Protein AF-A0A7X7RRJ5-F1 (afdb_monomer)

Nearest PDB structures (foldseek):
  8sik-assembly1_A  TM=6.538E-01  e=3.135E-04  Homo sapiens

Mean predicted aligned error: 11.2 Å

Radius of gyration: 23.06 Å; Cα contacts (8 Å, |Δi|>4): 119; chains: 1; bounding box: 53×65×46 Å

pLDDT: mean 74.84, std 11.33, range [43.34, 96.75]

Structure (mmCIF, N/CA/C/O backbone):
data_AF-A0A7X7RRJ5-F1
#
_entry.id   AF-A0A7X7RRJ5-F1
#
loop_
_atom_site.group_PDB
_atom_site.id
_atom_site.type_symbol
_atom_site.label_atom_id
_atom_site.label_alt_id
_atom_site.label_comp_id
_atom_site.label_asym_id
_atom_site.label_entity_id
_atom_site.label_seq_id
_atom_site.pdbx_PDB_ins_code
_atom_site.Cartn_x
_atom_site.Cartn_y
_atom_site.Cartn_z
_atom_site.occupancy
_atom_site.B_iso_or_equiv
_atom_site.auth_seq_id
_atom_site.auth_comp_id
_atom_site.auth_asym_id
_atom_site.auth_atom_id
_atom_site.pdbx_PDB_model_num
ATOM 1 N N . MET A 1 1 ? -22.929 7.566 15.556 1.00 57.34 1 MET A N 1
ATOM 2 C CA . MET A 1 1 ? -21.980 8.249 14.643 1.00 57.34 1 MET A CA 1
ATOM 3 C C . MET A 1 1 ? -20.730 7.420 14.328 1.00 57.34 1 MET A C 1
ATOM 5 O O . MET A 1 1 ? -20.482 7.194 13.156 1.00 57.34 1 MET A O 1
ATOM 9 N N . ARG A 1 2 ? -19.990 6.883 15.315 1.00 53.72 2 ARG A N 1
ATOM 10 C CA . ARG A 1 2 ? -18.755 6.096 15.065 1.00 53.72 2 ARG A CA 1
ATOM 11 C C . ARG A 1 2 ? -18.947 4.804 14.245 1.00 53.72 2 ARG A C 1
ATOM 13 O O . ARG A 1 2 ? -18.107 4.500 13.413 1.00 53.72 2 ARG A O 1
ATOM 20 N N . LYS A 1 3 ? -20.074 4.096 14.417 1.00 57.88 3 LYS A N 1
ATOM 21 C CA . LYS A 1 3 ? -20.416 2.894 13.625 1.00 57.88 3 LYS A CA 1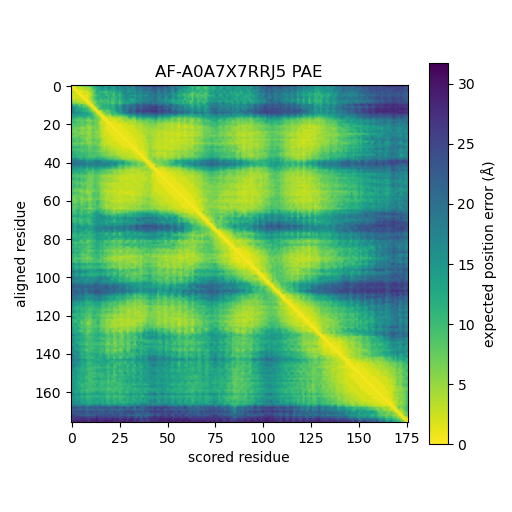
ATOM 22 C C . LYS A 1 3 ? -20.618 3.181 12.130 1.00 57.88 3 LYS A C 1
ATOM 24 O O . LYS A 1 3 ? -20.124 2.423 11.314 1.00 57.88 3 LYS A O 1
ATOM 29 N N . ARG A 1 4 ? -21.234 4.321 11.783 1.00 56.34 4 ARG A N 1
ATOM 30 C CA . ARG A 1 4 ? -21.387 4.756 10.384 1.00 56.34 4 ARG A CA 1
ATOM 31 C C . ARG A 1 4 ? -20.052 5.104 9.726 1.00 56.34 4 ARG A C 1
ATOM 33 O O . ARG A 1 4 ? -19.839 4.767 8.576 1.00 56.34 4 ARG A O 1
ATOM 40 N N . LEU A 1 5 ? -19.142 5.747 10.461 1.00 59.56 5 LEU A N 1
ATOM 41 C CA . LEU A 1 5 ? -17.776 6.010 9.988 1.00 59.56 5 LEU A CA 1
ATOM 42 C C . LEU A 1 5 ? -17.008 4.707 9.727 1.00 59.56 5 LEU A C 1
ATOM 44 O O . LEU A 1 5 ? -16.283 4.611 8.746 1.00 59.56 5 LEU A O 1
ATOM 48 N N . PHE A 1 6 ? -17.195 3.704 10.585 1.00 58.12 6 PHE A N 1
ATOM 49 C CA . PHE A 1 6 ? -16.615 2.379 10.393 1.00 58.12 6 PHE A CA 1
ATOM 50 C C . PHE A 1 6 ? -17.206 1.651 9.177 1.00 58.12 6 PHE A C 1
ATOM 52 O O . PHE A 1 6 ? -16.440 1.114 8.387 1.00 58.12 6 PHE A O 1
ATOM 59 N N . GLU A 1 7 ? -18.528 1.682 8.978 1.00 59.44 7 GLU A N 1
ATOM 60 C CA . GLU A 1 7 ? -19.158 1.130 7.769 1.00 59.44 7 GLU A CA 1
ATOM 61 C C . GLU A 1 7 ? -18.614 1.810 6.509 1.00 59.44 7 GLU A C 1
ATOM 63 O O . GLU A 1 7 ? -18.063 1.127 5.658 1.00 59.44 7 GLU A O 1
ATOM 68 N N . ILE A 1 8 ? -18.612 3.145 6.445 1.00 60.00 8 ILE A N 1
ATOM 69 C CA . ILE A 1 8 ? -18.130 3.905 5.278 1.00 60.00 8 ILE A CA 1
ATOM 70 C C . ILE A 1 8 ? -16.653 3.609 4.942 1.00 60.00 8 ILE A C 1
ATOM 72 O O . ILE A 1 8 ? -16.296 3.591 3.769 1.00 60.00 8 ILE A O 1
ATOM 76 N N . ILE A 1 9 ? -15.791 3.390 5.947 1.00 61.66 9 ILE A N 1
ATOM 77 C CA . ILE A 1 9 ? -14.336 3.205 5.758 1.00 61.66 9 ILE A CA 1
ATOM 78 C C . ILE A 1 9 ? -13.934 1.730 5.552 1.00 61.66 9 ILE A C 1
ATOM 80 O O . ILE A 1 9 ? -12.925 1.453 4.897 1.00 61.66 9 ILE A O 1
ATOM 84 N N . GLU A 1 10 ? -14.650 0.779 6.159 1.00 56.97 10 GLU A N 1
ATOM 85 C CA . GLU A 1 10 ? -14.264 -0.643 6.213 1.00 56.97 10 GLU A CA 1
ATOM 86 C C . GLU A 1 10 ? -15.130 -1.534 5.309 1.00 56.97 10 GLU A C 1
ATOM 88 O O . GLU A 1 10 ? -14.640 -2.530 4.773 1.00 56.97 10 GLU A O 1
ATOM 93 N N . PHE A 1 11 ? -16.403 -1.183 5.139 1.00 54.78 11 PHE A N 1
ATOM 94 C CA . PHE A 1 11 ? -17.383 -1.905 4.337 1.00 54.78 11 PHE A CA 1
ATOM 95 C C . PHE A 1 11 ? -18.086 -0.906 3.415 1.00 54.78 11 PHE A C 1
ATOM 97 O O . PHE A 1 11 ? -19.192 -0.455 3.707 1.00 54.78 11 PHE A O 1
ATOM 104 N N . SER A 1 12 ? -17.490 -0.608 2.255 1.00 50.81 12 SER A N 1
ATOM 105 C CA . SER A 1 12 ? -18.254 -0.074 1.125 1.00 50.81 12 SER A CA 1
ATOM 106 C C . SER A 1 12 ? -19.250 -1.149 0.667 1.00 50.81 12 SER A C 1
ATOM 108 O O . SER A 1 12 ? -19.027 -1.902 -0.278 1.00 50.81 12 SER A O 1
ATOM 110 N N . SER A 1 13 ? -20.331 -1.300 1.437 1.00 43.34 13 SER A N 1
ATOM 111 C CA . SER A 1 13 ? -21.511 -2.048 1.039 1.00 43.34 13 SER A CA 1
ATOM 112 C C . SER A 1 13 ? -22.061 -1.373 -0.213 1.00 43.34 13 SER A C 1
ATOM 114 O O . SER A 1 13 ? -22.085 -0.145 -0.288 1.00 43.34 13 SER A O 1
ATOM 116 N N . ASP A 1 14 ? -22.488 -2.162 -1.200 1.00 51.62 14 ASP A N 1
ATOM 117 C CA . ASP A 1 14 ? -22.959 -1.683 -2.512 1.00 51.62 14 ASP A CA 1
ATOM 118 C C . ASP A 1 14 ? -24.124 -0.667 -2.440 1.00 51.62 14 ASP A C 1
ATOM 120 O O . ASP A 1 14 ? -24.528 -0.091 -3.447 1.00 51.62 14 ASP A O 1
ATOM 124 N N . THR A 1 15 ? -24.659 -0.417 -1.245 1.00 50.38 15 THR A N 1
ATOM 125 C CA . THR A 1 15 ? -25.730 0.532 -0.941 1.00 50.38 15 THR A CA 1
ATOM 126 C C . THR A 1 15 ? -25.269 1.927 -0.496 1.00 50.38 15 THR A C 1
ATOM 128 O O . THR A 1 15 ? -26.069 2.861 -0.577 1.00 50.38 15 THR A O 1
ATOM 131 N N . ASP A 1 16 ? -24.014 2.125 -0.071 1.00 61.88 16 ASP A N 1
ATOM 132 C CA . ASP A 1 16 ? -23.551 3.406 0.495 1.00 61.88 16 ASP A CA 1
ATOM 133 C C . ASP A 1 16 ? -22.716 4.244 -0.489 1.00 61.88 16 ASP A C 1
ATOM 135 O O . ASP A 1 16 ? -21.490 4.152 -0.566 1.00 61.88 16 ASP A O 1
ATOM 139 N N . LYS A 1 17 ? -23.385 5.180 -1.177 1.00 66.69 17 LYS A N 1
ATOM 140 C CA . LYS A 1 17 ? -22.761 6.131 -2.125 1.00 66.69 17 LYS A CA 1
ATOM 141 C C . LYS A 1 17 ? -21.626 6.966 -1.513 1.00 66.69 17 LYS A C 1
ATOM 143 O O . LYS A 1 17 ? -20.737 7.410 -2.230 1.00 66.69 17 LYS A O 1
ATOM 148 N N . ILE A 1 18 ? -21.655 7.205 -0.200 1.00 71.38 18 ILE A N 1
ATOM 149 C CA . ILE A 1 18 ? -20.637 8.001 0.506 1.00 71.38 18 ILE A CA 1
ATOM 150 C C . ILE A 1 18 ? -19.319 7.222 0.637 1.00 71.38 18 ILE A C 1
ATOM 152 O O . ILE A 1 18 ? -18.253 7.818 0.483 1.00 71.38 18 ILE A O 1
ATOM 156 N N . GLY A 1 19 ? -19.384 5.906 0.870 1.00 71.06 19 GLY A N 1
ATOM 157 C CA . GLY A 1 19 ? -18.201 5.037 0.890 1.00 71.06 19 GLY A CA 1
ATOM 158 C C . GLY A 1 19 ? -17.535 4.970 -0.479 1.00 71.06 19 GLY A C 1
ATOM 159 O O . GLY A 1 19 ? -16.327 5.142 -0.587 1.00 71.06 19 GLY A O 1
ATOM 160 N N . ASP A 1 20 ? -18.334 4.869 -1.540 1.00 72.31 20 ASP A N 1
ATOM 161 C CA . ASP A 1 20 ? -17.822 4.832 -2.913 1.00 72.31 20 ASP A CA 1
ATOM 162 C C . ASP A 1 20 ? -17.125 6.136 -3.322 1.00 72.31 20 ASP A C 1
ATOM 164 O O . ASP A 1 20 ? -16.082 6.107 -3.977 1.00 72.31 20 ASP A O 1
ATOM 168 N N . ILE A 1 21 ? -17.657 7.288 -2.899 1.00 79.12 21 ILE A N 1
ATOM 169 C CA . ILE A 1 21 ? -17.009 8.590 -3.112 1.00 79.12 21 ILE A CA 1
ATOM 170 C C . ILE A 1 21 ? -15.692 8.668 -2.333 1.00 79.12 21 ILE A C 1
ATOM 172 O O . ILE A 1 21 ? -14.697 9.155 -2.871 1.00 79.12 21 ILE A O 1
ATOM 176 N N . TYR A 1 22 ? -15.659 8.181 -1.090 1.00 80.44 22 TYR A N 1
ATOM 177 C CA . TYR A 1 22 ? -14.430 8.132 -0.298 1.00 80.44 22 TYR A CA 1
ATOM 178 C C . TYR A 1 22 ? -13.365 7.256 -0.966 1.00 80.44 22 TYR A C 1
ATOM 180 O O . TYR A 1 22 ? -12.240 7.711 -1.182 1.00 80.44 22 TYR A O 1
ATOM 188 N N . ASP A 1 23 ? -13.734 6.037 -1.360 1.00 78.50 23 ASP A N 1
ATOM 189 C CA . ASP A 1 23 ? -12.854 5.094 -2.051 1.00 78.50 23 ASP A CA 1
ATOM 190 C C . ASP A 1 23 ? -12.333 5.691 -3.369 1.00 78.50 23 ASP A C 1
ATOM 192 O O . ASP A 1 23 ? -11.141 5.582 -3.672 1.00 78.50 23 ASP A O 1
ATOM 196 N N . PHE A 1 24 ? -13.185 6.400 -4.118 1.00 82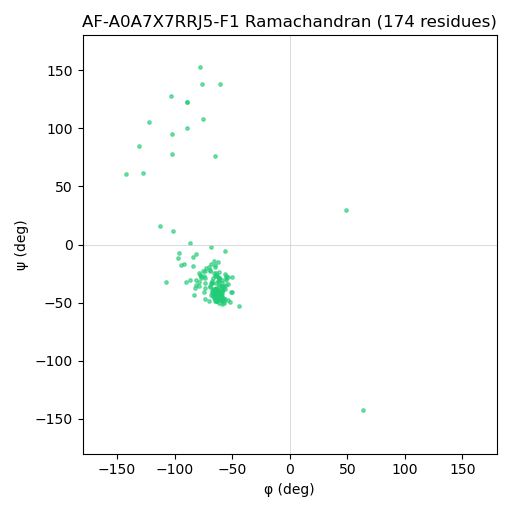.00 24 PHE A N 1
ATOM 197 C CA . PHE A 1 24 ? -12.797 7.106 -5.340 1.00 82.00 24 PHE A CA 1
ATOM 198 C C . PHE A 1 24 ? -11.811 8.250 -5.071 1.00 82.00 24 PHE A C 1
ATOM 200 O O . PHE A 1 24 ? -10.783 8.337 -5.744 1.00 82.00 24 PHE A O 1
ATOM 207 N N . ILE A 1 25 ? -12.073 9.101 -4.073 1.00 85.19 25 ILE A N 1
ATOM 208 C CA . ILE A 1 25 ? -11.171 10.199 -3.684 1.00 85.19 25 ILE A CA 1
ATOM 209 C C . ILE A 1 25 ? -9.811 9.642 -3.252 1.00 85.19 25 ILE A C 1
ATOM 211 O O . ILE A 1 25 ? -8.768 10.159 -3.662 1.00 85.19 25 IL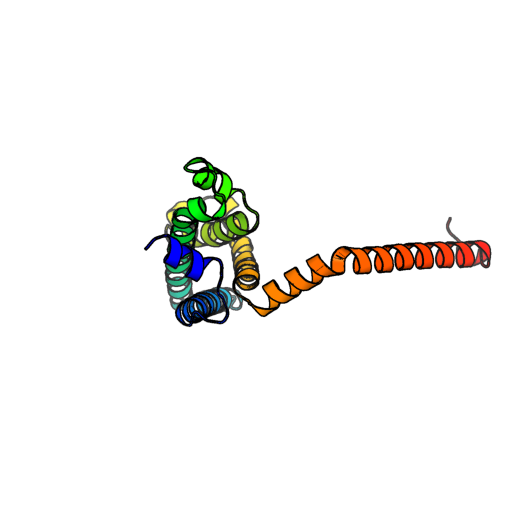E A O 1
ATOM 215 N N . MET A 1 26 ? -9.803 8.568 -2.462 1.00 84.25 26 MET A N 1
ATOM 216 C CA . MET A 1 26 ? -8.574 7.924 -2.005 1.00 84.25 26 MET A CA 1
ATOM 217 C C . MET A 1 26 ? -7.800 7.295 -3.163 1.00 84.25 26 MET A C 1
ATOM 219 O O . MET A 1 26 ? -6.589 7.503 -3.269 1.00 84.25 26 MET A O 1
ATOM 223 N N . MET A 1 27 ? -8.482 6.590 -4.067 1.00 83.50 27 MET A N 1
ATOM 224 C CA . MET A 1 27 ? -7.877 6.036 -5.279 1.00 83.50 27 MET A CA 1
ATOM 225 C C . MET A 1 27 ? -7.274 7.139 -6.156 1.00 83.50 27 MET A C 1
ATOM 227 O O . MET A 1 27 ? -6.122 7.037 -6.582 1.00 83.50 27 MET A O 1
ATOM 231 N N . PHE A 1 28 ? -8.017 8.224 -6.380 1.00 85.94 28 PHE A N 1
ATOM 232 C CA . PHE A 1 28 ? -7.556 9.366 -7.162 1.00 85.94 28 PHE A CA 1
ATOM 233 C C . PHE A 1 28 ? -6.331 10.035 -6.524 1.00 85.94 28 PHE A C 1
ATOM 235 O O . PHE A 1 28 ? -5.356 10.327 -7.215 1.00 85.94 28 PHE A O 1
ATOM 242 N N . SER A 1 29 ? -6.324 10.199 -5.198 1.00 85.38 29 SER A N 1
ATOM 243 C CA . SER A 1 29 ? -5.179 10.737 -4.453 1.00 85.38 29 SER A CA 1
ATOM 244 C C . SER A 1 29 ? -3.932 9.852 -4.582 1.00 85.38 29 SER A C 1
ATOM 246 O O . SER A 1 29 ? -2.822 10.357 -4.764 1.00 85.38 29 SER A O 1
ATOM 248 N N . ILE A 1 30 ? -4.097 8.522 -4.572 1.00 84.88 30 ILE A N 1
ATOM 249 C CA . ILE A 1 30 ? -2.997 7.573 -4.805 1.00 84.88 30 ILE A CA 1
ATOM 250 C C . ILE A 1 30 ? -2.434 7.731 -6.217 1.00 84.88 30 ILE A C 1
ATOM 252 O O . ILE A 1 30 ? -1.219 7.881 -6.352 1.00 84.88 30 ILE A O 1
ATOM 256 N N . LEU A 1 31 ? -3.285 7.765 -7.244 1.00 84.38 31 LEU A N 1
ATOM 257 C CA . LEU A 1 31 ? -2.855 7.976 -8.630 1.00 84.38 31 LEU A CA 1
ATOM 258 C C . LEU A 1 31 ? -2.110 9.304 -8.793 1.00 84.38 31 LEU A C 1
ATOM 260 O O . LEU A 1 31 ? -1.000 9.327 -9.326 1.00 84.38 31 LEU A O 1
ATOM 264 N N . LEU A 1 32 ? -2.664 10.389 -8.249 1.00 85.50 32 LEU A N 1
ATOM 265 C CA . LEU A 1 32 ? -2.043 11.710 -8.273 1.00 85.50 32 LEU A CA 1
ATOM 266 C C . LEU A 1 32 ? -0.671 11.705 -7.580 1.00 85.50 32 LEU A C 1
ATOM 268 O O . LEU A 1 32 ? 0.268 12.331 -8.064 1.00 85.50 32 LEU A O 1
ATOM 272 N N . SER A 1 33 ? -0.522 10.943 -6.492 1.00 84.12 33 SER A N 1
ATOM 273 C CA . SER A 1 33 ? 0.747 10.807 -5.769 1.00 84.12 33 SER A CA 1
ATOM 274 C C . SER A 1 33 ? 1.825 10.016 -6.525 1.00 84.12 33 SER A C 1
ATOM 276 O O . SER A 1 33 ? 3.003 10.142 -6.189 1.00 84.12 33 SER A O 1
ATOM 278 N N . ILE A 1 34 ? 1.447 9.212 -7.527 1.00 83.19 34 ILE A N 1
ATOM 279 C CA . ILE A 1 34 ? 2.368 8.405 -8.346 1.00 83.19 34 ILE A CA 1
ATOM 280 C C . ILE A 1 34 ? 2.913 9.215 -9.525 1.00 83.19 34 ILE A C 1
ATOM 282 O O . ILE A 1 34 ? 4.055 8.997 -9.926 1.00 83.19 34 ILE A O 1
ATOM 286 N N . ILE A 1 35 ? 2.151 10.179 -10.050 1.00 83.94 35 ILE A N 1
ATOM 287 C CA . ILE A 1 35 ? 2.574 11.016 -11.186 1.00 83.94 35 ILE A CA 1
ATOM 288 C C . ILE A 1 35 ? 3.960 11.648 -10.941 1.00 83.94 35 ILE A C 1
ATOM 290 O O . ILE A 1 35 ? 4.835 11.454 -11.784 1.00 83.94 35 ILE A O 1
ATOM 294 N N . PRO A 1 36 ? 4.246 12.289 -9.787 1.00 81.62 36 PRO A N 1
ATOM 295 C CA . PRO A 1 36 ? 5.583 12.791 -9.455 1.00 81.62 36 PRO A CA 1
ATOM 296 C C . PRO A 1 36 ? 6.730 11.774 -9.530 1.00 81.62 36 PRO A C 1
ATOM 298 O O . PRO A 1 36 ? 7.874 12.175 -9.736 1.00 81.62 36 PRO A O 1
ATOM 301 N N . LEU A 1 37 ? 6.462 10.477 -9.329 1.00 77.69 37 LEU A N 1
ATOM 302 C CA . LEU A 1 37 ? 7.486 9.424 -9.370 1.00 77.69 37 LEU A CA 1
ATOM 303 C C . LEU A 1 37 ? 7.875 9.049 -10.803 1.00 77.69 37 LEU A C 1
ATOM 305 O O . LEU A 1 37 ? 8.989 8.572 -11.012 1.00 77.69 37 LEU A O 1
ATOM 309 N N . ALA A 1 38 ? 6.984 9.249 -11.776 1.00 79.50 38 ALA A N 1
ATOM 310 C CA . ALA A 1 38 ? 7.253 8.937 -13.178 1.00 79.50 38 ALA A CA 1
ATOM 311 C C . ALA A 1 38 ? 8.237 9.930 -13.825 1.00 79.50 38 ALA A C 1
ATOM 313 O O . ALA A 1 38 ? 8.870 9.614 -14.831 1.00 79.50 38 ALA A O 1
ATOM 314 N N . PHE A 1 39 ? 8.402 11.120 -13.238 1.00 80.94 39 PHE A N 1
ATOM 315 C CA . PHE A 1 39 ? 9.270 12.169 -13.762 1.00 80.94 39 PHE A CA 1
ATOM 316 C C . PHE A 1 39 ? 10.585 12.263 -12.982 1.00 80.94 39 PHE A C 1
ATOM 318 O O . PHE A 1 39 ? 10.617 12.430 -11.762 1.00 80.94 39 PHE A O 1
ATOM 325 N N . LYS A 1 40 ? 11.708 12.222 -13.712 1.00 68.94 40 LYS A N 1
ATOM 326 C CA . LYS A 1 40 ? 13.056 12.392 -13.141 1.00 68.94 40 LYS A CA 1
ATOM 327 C C . LYS A 1 40 ? 13.290 13.818 -12.625 1.00 68.94 40 LYS A C 1
ATOM 329 O O . LYS A 1 40 ? 14.022 14.011 -11.654 1.00 68.94 40 LYS A O 1
ATOM 334 N N . THR A 1 41 ? 12.657 14.805 -13.257 1.00 73.12 41 THR A N 1
ATOM 335 C CA . THR A 1 41 ? 12.753 16.221 -12.887 1.00 73.12 41 THR A CA 1
ATOM 336 C C . THR A 1 41 ? 11.678 16.567 -11.864 1.00 73.12 41 THR A C 1
ATOM 338 O O . THR A 1 41 ? 10.487 16.390 -12.107 1.00 73.12 41 THR A O 1
ATOM 341 N N . GLN A 1 42 ? 12.101 17.064 -10.705 1.00 70.12 42 GLN A N 1
ATOM 342 C CA . GLN A 1 42 ? 11.202 17.466 -9.628 1.00 70.12 42 GLN A CA 1
ATOM 343 C C . GLN A 1 42 ? 10.809 18.934 -9.815 1.00 70.12 42 GLN A C 1
ATOM 345 O O . GLN A 1 42 ? 11.576 19.832 -9.476 1.00 70.12 42 GLN A O 1
ATOM 350 N N . TYR A 1 43 ? 9.619 19.177 -10.363 1.00 79.00 43 TYR A N 1
ATOM 351 C CA . TYR A 1 43 ? 9.035 20.517 -10.405 1.00 79.00 43 TYR A CA 1
ATOM 352 C C . TYR A 1 43 ? 8.450 20.893 -9.040 1.00 79.00 43 TYR A C 1
ATOM 354 O O . TYR A 1 43 ? 7.994 20.029 -8.290 1.00 79.00 43 TYR A O 1
ATOM 362 N N . HIS A 1 44 ? 8.399 22.191 -8.728 1.00 78.75 44 HIS A N 1
ATOM 363 C CA . HIS A 1 44 ? 7.803 22.682 -7.478 1.00 78.75 44 HIS A CA 1
ATOM 364 C C . HIS A 1 44 ? 6.349 22.205 -7.300 1.00 78.75 44 HIS A C 1
ATOM 366 O O . HIS A 1 44 ? 5.939 21.825 -6.207 1.00 78.75 44 HIS A O 1
ATOM 372 N N . PHE A 1 45 ? 5.607 22.097 -8.405 1.00 82.38 45 PHE A N 1
ATOM 373 C CA . PHE A 1 45 ? 4.251 21.552 -8.436 1.00 82.38 45 PHE A CA 1
ATOM 374 C C . PHE A 1 45 ? 4.149 20.107 -7.912 1.00 82.38 45 PHE A C 1
ATOM 376 O O . PHE A 1 45 ? 3.215 19.772 -7.186 1.00 82.38 45 PHE A O 1
ATOM 383 N N . PHE A 1 46 ? 5.132 19.251 -8.205 1.00 83.12 46 PHE A N 1
ATOM 384 C CA . PHE A 1 46 ? 5.150 17.871 -7.713 1.00 83.12 46 PHE A CA 1
ATOM 385 C C . PHE A 1 46 ? 5.359 17.789 -6.203 1.00 83.12 46 PHE A C 1
ATOM 387 O O . PHE A 1 46 ? 4.777 16.926 -5.551 1.00 83.12 46 PHE A O 1
ATOM 394 N N . ILE A 1 47 ? 6.131 18.716 -5.637 1.00 78.88 47 ILE A N 1
ATOM 395 C CA . ILE A 1 47 ? 6.327 18.813 -4.188 1.00 78.88 47 ILE A CA 1
ATOM 396 C C . ILE A 1 47 ? 5.001 19.172 -3.507 1.00 78.88 47 ILE A C 1
ATOM 398 O O . ILE A 1 47 ? 4.654 18.557 -2.502 1.00 78.88 47 ILE A O 1
ATOM 402 N N . ILE A 1 48 ? 4.233 20.103 -4.082 1.00 83.69 48 ILE A N 1
ATOM 403 C CA . ILE A 1 48 ? 2.919 20.502 -3.558 1.00 83.69 48 ILE A CA 1
ATOM 404 C C . ILE A 1 48 ? 1.936 19.326 -3.613 1.00 83.69 48 ILE A C 1
ATOM 406 O O . ILE A 1 48 ? 1.292 19.022 -2.609 1.00 83.69 48 ILE A O 1
ATOM 410 N N . ILE A 1 49 ? 1.862 18.612 -4.744 1.00 84.81 49 ILE A N 1
ATOM 411 C CA . ILE A 1 49 ? 1.037 17.398 -4.868 1.00 84.81 49 ILE A CA 1
ATOM 412 C C . ILE A 1 49 ? 1.418 16.367 -3.802 1.00 84.81 49 ILE A C 1
ATOM 414 O O . ILE A 1 49 ? 0.545 15.797 -3.142 1.00 84.81 49 ILE A O 1
ATOM 418 N N . GLU A 1 50 ? 2.714 16.118 -3.613 1.00 81.69 50 GLU A N 1
ATOM 419 C CA . GLU A 1 50 ? 3.174 15.189 -2.586 1.00 81.69 50 GLU A CA 1
ATOM 420 C C . GLU A 1 50 ? 2.749 15.642 -1.191 1.00 81.69 50 GLU A C 1
ATOM 422 O O . GLU A 1 50 ? 2.233 14.832 -0.432 1.00 81.69 50 GLU A O 1
ATOM 427 N N . GLN A 1 51 ? 2.895 16.918 -0.849 1.00 83.06 51 GLN A N 1
ATOM 428 C CA . GLN A 1 51 ? 2.487 17.423 0.463 1.00 83.06 51 GLN A CA 1
ATOM 429 C C . GLN A 1 51 ? 0.975 17.276 0.693 1.00 83.06 51 GLN A C 1
ATOM 431 O O . GLN A 1 51 ? 0.565 16.763 1.735 1.00 83.06 51 GLN A O 1
ATOM 436 N N . VAL A 1 52 ? 0.147 17.641 -0.290 1.00 86.50 52 VAL A N 1
ATOM 437 C CA . VAL A 1 52 ? -1.320 17.537 -0.196 1.00 86.50 52 VAL A CA 1
ATOM 438 C C . VAL A 1 52 ? -1.771 16.079 -0.064 1.00 86.50 52 VAL A C 1
ATOM 440 O O . VAL A 1 52 ? -2.533 15.748 0.844 1.00 86.50 52 VAL A O 1
ATOM 443 N N . THR A 1 53 ? -1.271 15.183 -0.921 1.00 85.38 53 THR A N 1
ATOM 444 C CA . THR A 1 53 ? -1.636 13.750 -0.884 1.00 85.38 53 THR A CA 1
ATOM 445 C C . THR A 1 53 ? -1.232 13.084 0.432 1.00 85.38 53 THR A C 1
ATOM 447 O O . THR A 1 53 ? -1.928 12.206 0.937 1.00 85.38 53 THR A O 1
ATOM 450 N N . VAL A 1 54 ? -0.144 13.538 1.050 1.00 83.81 54 VAL A N 1
ATOM 451 C CA . VAL A 1 54 ? 0.349 13.001 2.325 1.00 83.81 54 VAL A CA 1
ATOM 452 C C . VAL A 1 54 ? -0.501 13.440 3.492 1.00 83.81 54 VAL A C 1
ATOM 454 O O . VAL A 1 54 ? -0.800 12.616 4.351 1.00 83.81 54 VAL A O 1
ATOM 457 N N . ILE A 1 55 ? -0.924 14.702 3.509 1.00 85.38 55 ILE A N 1
ATOM 458 C CA . ILE A 1 55 ? -1.870 15.198 4.508 1.00 85.38 55 ILE A CA 1
ATOM 459 C C . ILE A 1 55 ? -3.159 14.368 4.444 1.00 85.38 55 ILE A C 1
ATOM 461 O O . ILE A 1 55 ? -3.615 13.874 5.474 1.00 85.38 55 ILE A O 1
ATOM 465 N N . ILE A 1 56 ? -3.683 14.115 3.238 1.00 86.69 56 ILE A N 1
ATOM 466 C CA . ILE A 1 56 ? -4.860 13.254 3.033 1.00 86.69 56 ILE A CA 1
ATOM 467 C C . ILE A 1 56 ? -4.615 11.842 3.593 1.00 86.69 56 ILE A C 1
ATOM 469 O O . ILE A 1 56 ? -5.454 11.321 4.325 1.00 86.69 56 ILE A O 1
ATOM 473 N N . PHE A 1 57 ? -3.458 11.231 3.320 1.00 84.25 57 PHE A N 1
ATOM 474 C CA . PHE A 1 57 ? -3.132 9.893 3.832 1.00 84.25 57 PHE A CA 1
ATOM 475 C C . PHE A 1 57 ? -2.943 9.835 5.348 1.00 84.25 57 PHE A C 1
ATOM 477 O O . PHE A 1 57 ? -3.285 8.821 5.957 1.00 84.25 57 PHE A O 1
ATOM 484 N N . ILE A 1 58 ? -2.423 10.895 5.967 1.00 84.12 58 ILE A N 1
ATOM 485 C CA .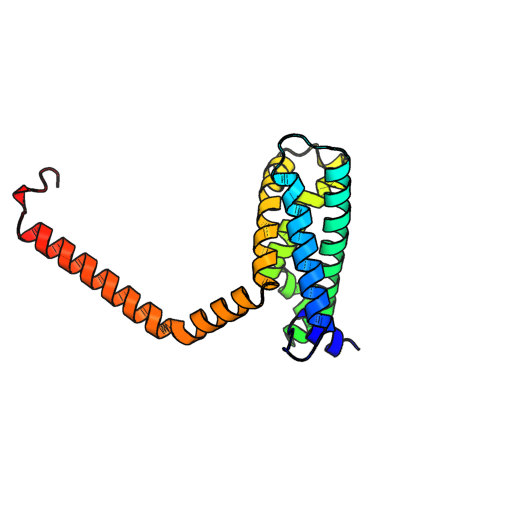 ILE A 1 58 ? -2.323 10.998 7.426 1.00 84.12 58 ILE A CA 1
ATOM 486 C C . ILE A 1 58 ? -3.724 11.037 8.037 1.00 84.12 58 ILE A C 1
ATOM 488 O O . ILE A 1 58 ? -3.989 10.295 8.982 1.00 84.12 58 ILE A O 1
ATOM 492 N N . PHE A 1 59 ? -4.632 11.846 7.483 1.00 85.12 59 PHE A N 1
ATOM 493 C CA . PHE A 1 59 ? -6.017 11.894 7.952 1.00 85.12 59 PHE A CA 1
ATOM 494 C C . PHE A 1 59 ? -6.739 10.556 7.760 1.00 85.12 59 PHE A C 1
ATOM 496 O O . PHE A 1 59 ? -7.353 10.075 8.709 1.00 85.12 59 PHE A O 1
ATOM 503 N N . ASP A 1 60 ? -6.604 9.909 6.598 1.00 83.12 60 ASP A N 1
ATOM 504 C CA . ASP A 1 60 ? -7.120 8.549 6.344 1.00 83.12 60 ASP A CA 1
ATOM 505 C C . ASP A 1 60 ? -6.625 7.551 7.405 1.00 83.12 60 ASP A C 1
ATOM 507 O O . ASP A 1 60 ? -7.408 6.818 8.013 1.00 83.12 60 ASP A O 1
ATOM 511 N N . TYR A 1 61 ? -5.322 7.568 7.699 1.00 81.31 61 TYR A N 1
ATOM 512 C CA . TYR A 1 61 ? -4.732 6.688 8.704 1.00 81.31 61 TYR A CA 1
ATOM 513 C C . TYR A 1 61 ? -5.241 6.981 10.123 1.00 81.31 61 TYR A C 1
ATOM 515 O O . TYR A 1 61 ? -5.546 6.050 10.873 1.00 81.31 61 TYR A O 1
ATOM 523 N N . LEU A 1 62 ? -5.397 8.257 10.489 1.00 79.88 62 LEU A N 1
ATOM 524 C CA . LEU A 1 62 ? -5.976 8.654 11.773 1.00 79.88 62 LEU A CA 1
ATOM 525 C C . LEU A 1 62 ? -7.429 8.194 11.890 1.00 79.88 62 LEU A C 1
ATOM 527 O O . LEU A 1 62 ? -7.776 7.551 12.880 1.00 79.88 62 LEU A O 1
ATOM 531 N N . PHE A 1 63 ? -8.266 8.447 10.880 1.00 76.94 63 PHE A N 1
ATOM 532 C CA . PHE A 1 63 ? -9.659 7.990 10.872 1.00 76.94 63 PHE A CA 1
ATOM 533 C C . PHE A 1 63 ? -9.762 6.468 11.013 1.00 76.94 63 PHE A C 1
ATOM 535 O O . PHE A 1 63 ? -10.633 5.968 11.731 1.00 76.94 63 PHE A O 1
ATOM 542 N N . ARG A 1 64 ? -8.831 5.725 10.412 1.00 76.31 64 ARG A N 1
ATOM 543 C CA . ARG A 1 64 ? -8.726 4.268 10.559 1.00 76.31 64 ARG A CA 1
ATOM 544 C C . ARG A 1 64 ? -8.320 3.817 11.956 1.00 76.31 64 ARG A C 1
ATOM 546 O O . ARG A 1 64 ? -8.910 2.878 12.478 1.00 76.31 64 ARG A O 1
ATOM 553 N N . ILE A 1 65 ? -7.370 4.492 12.599 1.00 72.94 65 ILE A N 1
ATOM 554 C CA . ILE A 1 65 ? -7.033 4.217 14.004 1.00 72.94 65 ILE A CA 1
ATOM 555 C C . ILE A 1 65 ? -8.235 4.512 14.908 1.00 72.94 65 ILE A C 1
ATOM 557 O O . ILE A 1 65 ? -8.568 3.695 15.763 1.00 72.94 65 ILE A O 1
ATOM 561 N N . PHE A 1 66 ? -8.932 5.632 14.698 1.00 72.50 66 PHE A N 1
ATOM 562 C CA . PHE A 1 66 ? -10.118 5.995 15.484 1.00 72.50 66 PHE A CA 1
ATOM 563 C C . PHE A 1 66 ? -11.279 5.005 15.332 1.00 72.50 66 PHE A C 1
ATOM 565 O O . PHE A 1 66 ? -12.096 4.873 16.245 1.00 72.50 66 PHE A O 1
ATOM 572 N N . THR A 1 67 ? -11.356 4.303 14.203 1.00 67.88 67 THR A N 1
ATOM 573 C CA . THR A 1 67 ? -12.375 3.281 13.927 1.00 67.88 67 THR A CA 1
ATOM 574 C C . THR A 1 67 ? -11.901 1.852 14.226 1.00 67.88 67 THR A C 1
ATOM 576 O O . THR A 1 67 ? -12.724 0.938 14.259 1.00 67.88 67 THR A O 1
ATOM 579 N N . ALA A 1 68 ? -10.617 1.648 14.546 1.00 65.75 68 ALA A N 1
ATOM 580 C CA . ALA A 1 68 ? -10.028 0.331 14.800 1.00 65.75 68 ALA A CA 1
ATOM 581 C C . ALA A 1 68 ? -10.648 -0.413 15.995 1.00 65.75 68 ALA A C 1
ATOM 583 O O . ALA A 1 68 ? -10.684 -1.645 16.000 1.00 65.75 68 ALA A O 1
ATOM 584 N N . ASP A 1 69 ? -11.161 0.318 16.986 1.00 63.88 69 ASP A N 1
ATOM 585 C CA . ASP A 1 69 ? -11.856 -0.252 18.147 1.00 63.88 69 ASP A CA 1
ATOM 586 C C . ASP A 1 69 ? -13.083 -1.084 17.740 1.00 63.88 69 ASP A C 1
ATOM 588 O O . ASP A 1 69 ? -13.299 -2.192 18.232 1.00 63.88 69 ASP A O 1
ATOM 592 N N . LEU A 1 70 ? -13.824 -0.596 16.741 1.00 59.50 70 LEU A N 1
ATOM 593 C CA . LEU A 1 70 ? -15.006 -1.266 16.196 1.00 59.50 70 LEU A CA 1
ATOM 594 C C . LEU A 1 70 ? -14.641 -2.473 15.324 1.00 59.50 70 LEU A C 1
ATOM 596 O O . LEU A 1 70 ? -15.418 -3.420 15.231 1.00 59.50 70 LEU A O 1
ATOM 600 N N . LYS A 1 71 ? -13.449 -2.464 14.716 1.00 59.16 71 LYS A N 1
ATOM 601 C CA . LYS A 1 71 ? -12.962 -3.551 13.858 1.00 59.16 71 LYS A CA 1
ATOM 602 C C . LYS A 1 71 ? -12.560 -4.790 14.647 1.00 59.16 71 LYS A C 1
ATOM 604 O O . LYS A 1 71 ? -12.849 -5.915 14.251 1.00 59.16 71 LYS A O 1
ATOM 609 N N . LEU A 1 72 ? -11.791 -4.581 15.712 1.00 59.50 72 LEU A N 1
ATOM 610 C CA . LEU A 1 72 ? -11.115 -5.660 16.429 1.00 59.50 72 LEU A CA 1
ATOM 611 C C . LEU A 1 72 ? -11.895 -6.114 17.667 1.00 59.50 72 LEU A C 1
ATOM 613 O O . LEU A 1 72 ? -11.552 -7.163 18.207 1.00 59.50 72 LEU A O 1
ATOM 617 N N . ASN A 1 73 ? -12.931 -5.373 18.099 1.00 61.56 73 ASN A N 1
ATOM 618 C CA . ASN A 1 73 ? -13.765 -5.670 19.276 1.00 61.56 73 ASN A CA 1
ATOM 619 C C . ASN A 1 73 ? -12.940 -5.991 20.543 1.00 61.56 73 ASN A C 1
ATOM 621 O O . ASN A 1 73 ? -13.361 -6.761 21.404 1.00 61.56 73 ASN A O 1
ATOM 625 N N . LYS A 1 74 ? -11.734 -5.417 20.661 1.00 60.38 74 LYS A N 1
ATOM 626 C CA . LYS A 1 74 ? -10.793 -5.646 21.773 1.00 60.38 74 LYS A CA 1
ATOM 627 C C . LYS A 1 74 ? -10.582 -4.402 22.648 1.00 60.38 74 LYS A C 1
ATOM 629 O O . LYS A 1 74 ? -9.627 -4.359 23.429 1.00 60.38 74 LYS A O 1
ATOM 634 N N . GLY A 1 75 ? -11.454 -3.396 22.543 1.00 65.81 75 GLY A N 1
ATOM 635 C CA . GLY A 1 75 ? -11.359 -2.158 23.319 1.00 65.81 75 GLY A CA 1
ATOM 636 C C . GLY A 1 75 ? -10.086 -1.367 22.995 1.00 65.81 75 GLY A C 1
ATOM 637 O O . GLY A 1 75 ? -9.571 -1.391 21.878 1.00 65.81 75 GLY A O 1
ATOM 638 N N . ILE A 1 76 ? -9.485 -0.748 24.016 1.00 62.78 76 ILE A N 1
ATOM 639 C CA . ILE A 1 76 ? -8.254 0.064 23.910 1.00 62.78 76 ILE A CA 1
ATOM 640 C C . ILE A 1 76 ? -7.078 -0.713 23.279 1.00 62.78 76 ILE A C 1
ATOM 642 O O . ILE A 1 76 ? -6.243 -0.132 22.586 1.00 62.78 76 ILE A O 1
ATOM 646 N N . LYS A 1 77 ? -7.026 -2.045 23.438 1.00 64.69 77 LYS A N 1
ATOM 647 C CA . LYS A 1 77 ? -5.974 -2.883 22.832 1.00 64.69 77 LYS A CA 1
ATOM 648 C C . LYS A 1 77 ? -6.040 -2.876 21.301 1.00 64.69 77 LYS A C 1
ATOM 650 O O . LYS A 1 77 ? -5.004 -3.018 20.655 1.00 64.69 77 LYS A O 1
ATOM 655 N N . SER A 1 78 ? -7.215 -2.655 20.713 1.00 65.38 78 SER A N 1
ATOM 656 C CA . SER A 1 78 ? -7.400 -2.536 19.261 1.00 65.38 78 SER A CA 1
ATOM 657 C C . SER A 1 78 ? -6.542 -1.420 18.657 1.00 65.38 78 SER A C 1
ATOM 659 O O . SER A 1 78 ? -5.999 -1.596 17.570 1.00 65.38 78 SER A O 1
ATOM 661 N N . PHE A 1 79 ? -6.346 -0.313 19.382 1.00 65.38 79 PHE A N 1
ATOM 662 C CA . PHE A 1 79 ? -5.525 0.817 18.931 1.00 65.38 79 PHE A CA 1
ATOM 663 C C . PHE A 1 79 ? -4.038 0.468 18.836 1.00 65.38 79 PHE A C 1
ATOM 665 O O . PHE A 1 79 ? -3.350 0.967 17.951 1.00 65.38 79 PHE A O 1
ATOM 672 N N . ILE A 1 80 ? -3.549 -0.410 19.716 1.00 69.19 80 ILE A N 1
ATOM 673 C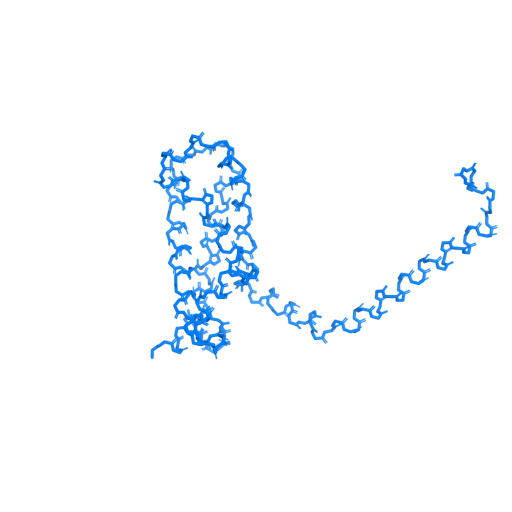 CA . ILE A 1 80 ? -2.145 -0.841 19.735 1.00 69.19 80 ILE A CA 1
ATOM 674 C C . ILE A 1 80 ? -1.907 -1.950 18.711 1.00 69.19 80 ILE A C 1
ATOM 676 O O . ILE A 1 80 ? -0.868 -1.957 18.063 1.00 69.19 80 ILE A O 1
ATOM 680 N N . TYR A 1 81 ? -2.859 -2.870 18.526 1.00 69.88 81 TYR A N 1
ATOM 681 C CA . TYR A 1 81 ? -2.717 -3.959 17.553 1.00 69.88 81 TYR A CA 1
ATOM 682 C C . TYR A 1 81 ? -2.938 -3.513 16.104 1.00 69.88 81 TYR A C 1
ATOM 684 O O . TYR A 1 81 ? -2.376 -4.117 15.190 1.00 69.88 81 TYR A O 1
ATOM 692 N N . TYR A 1 82 ? -3.731 -2.464 15.869 1.00 72.12 82 TYR A N 1
ATOM 693 C CA . TYR A 1 82 ? -4.058 -2.023 14.514 1.00 72.12 82 TYR A CA 1
ATOM 694 C C . TYR A 1 82 ? -2.824 -1.652 13.666 1.00 72.12 82 TYR A C 1
ATOM 696 O O . TYR A 1 82 ? -2.717 -2.201 12.568 1.00 72.12 82 TYR A O 1
ATOM 704 N N . PRO A 1 83 ? -1.848 -0.849 14.148 1.00 75.31 83 PRO A N 1
ATOM 705 C CA . PRO A 1 83 ? -0.615 -0.539 13.414 1.00 75.31 83 PRO A CA 1
ATOM 706 C C . PRO A 1 83 ? 0.205 -1.762 12.983 1.00 75.31 83 PRO A C 1
ATOM 708 O O . PRO A 1 83 ? 0.927 -1.684 11.996 1.00 75.31 83 PRO A O 1
ATOM 711 N N . PHE A 1 84 ? 0.078 -2.897 13.680 1.00 76.81 84 PHE A N 1
ATOM 712 C CA . PHE A 1 84 ? 0.777 -4.146 13.346 1.00 76.81 84 PHE A CA 1
ATOM 713 C C . PHE A 1 84 ? 0.033 -5.007 12.316 1.00 76.81 84 PHE A C 1
ATOM 715 O O . PHE A 1 84 ? 0.488 -6.092 11.956 1.00 76.81 84 PHE A O 1
ATOM 722 N N . THR A 1 85 ? -1.112 -4.547 11.813 1.00 77.56 85 THR A N 1
ATOM 723 C CA . THR A 1 85 ? -1.833 -5.236 10.739 1.00 77.56 85 THR A CA 1
ATOM 724 C C . THR A 1 85 ? -1.125 -4.977 9.402 1.00 77.56 85 THR A C 1
ATOM 726 O O . THR A 1 85 ? -0.790 -3.825 9.131 1.00 77.56 85 THR A O 1
ATOM 729 N N . PRO A 1 86 ? -0.960 -5.971 8.505 1.00 72.31 86 PRO A N 1
ATOM 730 C CA . PRO A 1 86 ? -0.203 -5.807 7.255 1.00 72.31 86 PRO A CA 1
ATOM 731 C C . PRO A 1 86 ? -0.625 -4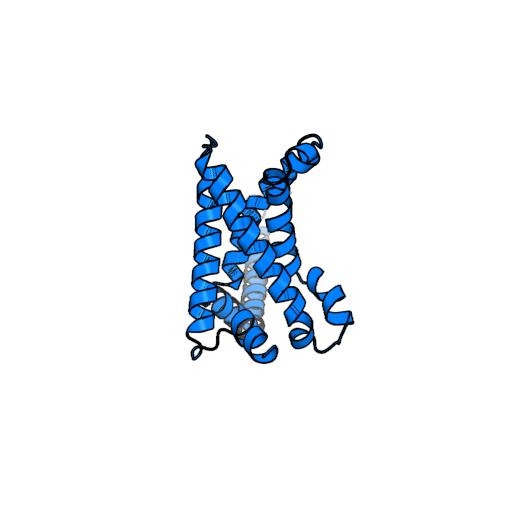.592 6.413 1.00 72.31 86 PRO A C 1
ATOM 733 O O . PRO A 1 86 ? 0.213 -3.856 5.904 1.00 72.31 86 PRO A O 1
ATOM 736 N N . LEU A 1 87 ? -1.932 -4.328 6.325 1.00 72.81 87 LEU A N 1
ATOM 737 C CA . LEU A 1 87 ? -2.475 -3.173 5.602 1.00 72.81 87 LEU A CA 1
ATOM 738 C C . LEU A 1 87 ? -2.165 -1.832 6.289 1.00 72.81 87 LEU A C 1
ATOM 740 O O . LEU A 1 87 ? -1.926 -0.841 5.608 1.00 72.81 87 LEU A O 1
ATOM 744 N N . ALA A 1 88 ? -2.147 -1.798 7.623 1.00 77.50 88 ALA A N 1
ATOM 745 C CA . ALA A 1 88 ? -1.790 -0.604 8.387 1.00 77.50 88 ALA A CA 1
ATOM 746 C C . ALA A 1 88 ? -0.281 -0.324 8.324 1.00 77.50 88 ALA A C 1
ATOM 748 O O . ALA A 1 88 ? 0.121 0.834 8.259 1.00 77.50 88 ALA A O 1
ATOM 749 N N . ILE A 1 89 ? 0.545 -1.374 8.260 1.00 79.56 89 ILE A N 1
ATOM 750 C CA . ILE A 1 89 ? 1.986 -1.253 8.009 1.00 79.56 89 ILE A CA 1
ATOM 751 C C . ILE A 1 89 ? 2.225 -0.628 6.632 1.00 79.56 89 ILE A C 1
ATOM 753 O O . ILE A 1 89 ? 3.015 0.304 6.524 1.00 79.56 89 ILE A O 1
ATOM 757 N N . ILE A 1 90 ? 1.520 -1.083 5.588 1.00 79.25 90 ILE A N 1
ATOM 758 C CA . ILE A 1 90 ? 1.605 -0.482 4.245 1.00 79.25 90 ILE A CA 1
ATOM 759 C C . ILE A 1 90 ? 1.198 0.998 4.289 1.00 79.25 90 ILE A C 1
ATOM 761 O O . ILE A 1 90 ? 1.911 1.840 3.741 1.00 79.25 90 ILE A O 1
ATOM 765 N N . ASP A 1 91 ? 0.101 1.330 4.981 1.00 79.88 91 ASP A N 1
ATOM 766 C CA . ASP A 1 91 ? -0.331 2.718 5.174 1.00 79.88 91 ASP A CA 1
ATOM 767 C C . ASP A 1 91 ? 0.774 3.551 5.854 1.00 79.88 91 ASP A C 1
ATOM 769 O O . ASP A 1 91 ? 1.157 4.602 5.334 1.00 79.88 91 ASP A O 1
ATOM 773 N N . LEU A 1 92 ? 1.363 3.058 6.945 1.00 79.19 92 LEU A N 1
ATOM 774 C CA . LEU A 1 92 ? 2.418 3.748 7.690 1.00 79.19 92 LEU A CA 1
ATOM 775 C C . LEU A 1 92 ? 3.694 3.935 6.853 1.00 79.19 92 LEU A C 1
ATOM 777 O O . LEU A 1 92 ? 4.229 5.044 6.772 1.00 79.19 92 LEU A O 1
ATOM 781 N N . LEU A 1 93 ? 4.152 2.875 6.181 1.00 77.00 93 LEU A N 1
ATOM 782 C CA . LEU A 1 93 ? 5.326 2.902 5.305 1.00 77.00 93 LEU A CA 1
ATOM 783 C C . LEU A 1 93 ? 5.127 3.820 4.095 1.00 77.00 93 LEU A C 1
ATOM 785 O O . LEU A 1 93 ? 6.107 4.344 3.572 1.00 77.00 93 LEU A O 1
ATOM 789 N N . SER A 1 94 ? 3.887 4.048 3.657 1.00 74.25 94 SER A N 1
ATOM 790 C CA . SER A 1 94 ? 3.575 4.968 2.557 1.00 74.25 94 SER A CA 1
ATOM 791 C C . SER A 1 94 ? 3.634 6.453 2.965 1.00 74.25 94 SER A C 1
ATOM 793 O O . SER A 1 94 ? 3.966 7.319 2.144 1.00 74.25 94 SER A O 1
ATOM 795 N N . ILE A 1 95 ? 3.363 6.751 4.241 1.00 77.88 95 ILE A N 1
ATOM 796 C CA . ILE A 1 95 ? 3.376 8.106 4.818 1.00 77.88 95 ILE A CA 1
ATOM 797 C C . ILE A 1 95 ? 4.803 8.514 5.203 1.00 77.88 95 ILE A C 1
ATOM 799 O O . ILE A 1 95 ? 5.241 9.623 4.886 1.00 77.88 95 ILE A O 1
ATOM 803 N N . LEU A 1 96 ? 5.553 7.592 5.814 1.00 75.06 96 LEU A N 1
ATOM 804 C CA . LEU A 1 96 ? 6.927 7.769 6.305 1.00 75.06 96 LEU A CA 1
ATOM 805 C C . LEU A 1 96 ? 7.875 8.509 5.343 1.00 75.06 96 LEU A C 1
ATOM 807 O O . LEU A 1 96 ? 8.472 9.513 5.739 1.00 75.06 96 LEU A O 1
ATOM 811 N N . PRO A 1 97 ? 8.014 8.094 4.071 1.00 69.44 97 PRO A N 1
ATOM 812 C CA . PRO A 1 97 ? 8.946 8.738 3.156 1.00 69.44 97 PRO A CA 1
ATOM 813 C C . PRO A 1 97 ? 8.517 10.139 2.759 1.00 69.44 97 PRO A C 1
ATOM 815 O O . PRO A 1 97 ? 9.348 10.950 2.359 1.00 69.44 97 PRO A O 1
ATOM 818 N N . SER A 1 98 ? 7.232 10.437 2.877 1.00 69.50 98 SER A N 1
ATOM 819 C CA . SER A 1 98 ? 6.688 11.706 2.438 1.00 69.50 98 SER A CA 1
ATOM 820 C C . SER A 1 98 ? 6.671 12.761 3.553 1.00 69.50 98 SER A C 1
ATOM 822 O O . SER A 1 98 ? 6.662 13.953 3.261 1.00 69.50 98 SER A O 1
ATOM 824 N N . LEU A 1 99 ? 6.801 12.349 4.821 1.00 69.88 99 LEU A N 1
ATOM 825 C CA . LEU A 1 99 ? 7.092 13.255 5.942 1.00 69.88 99 LEU A CA 1
ATOM 826 C C . LEU A 1 99 ? 8.443 13.972 5.771 1.00 69.88 99 LEU A C 1
ATOM 828 O O . LEU A 1 99 ? 8.601 15.116 6.191 1.00 69.88 99 LEU A O 1
ATOM 832 N N . THR A 1 100 ? 9.400 13.346 5.078 1.00 67.06 100 THR A N 1
ATOM 833 C CA . THR A 1 100 ? 10.696 13.973 4.752 1.00 67.06 100 THR A CA 1
ATOM 834 C C . THR A 1 100 ? 10.569 15.164 3.803 1.00 67.06 100 THR A C 1
ATOM 836 O O . THR A 1 100 ? 11.434 16.038 3.789 1.00 67.06 100 THR A O 1
ATOM 839 N N . THR A 1 101 ? 9.495 15.208 3.007 1.00 65.44 101 THR A N 1
ATOM 840 C CA . THR A 1 101 ? 9.176 16.332 2.118 1.00 65.44 101 THR A CA 1
ATOM 841 C C . THR A 1 101 ? 8.545 17.493 2.894 1.00 65.44 101 THR A C 1
ATOM 843 O O . THR A 1 101 ? 8.650 18.638 2.462 1.00 65.44 101 THR A O 1
ATOM 846 N N . LEU A 1 102 ? 7.914 17.219 4.042 1.00 64.81 102 LEU A N 1
ATOM 847 C CA . LEU A 1 102 ? 7.311 18.238 4.907 1.00 64.81 102 LEU A CA 1
ATOM 848 C C . LEU A 1 102 ? 8.343 18.913 5.819 1.00 64.81 102 LEU A C 1
ATOM 850 O O . LEU A 1 102 ? 8.236 20.110 6.056 1.00 64.81 102 LEU A O 1
ATOM 854 N N . ASN A 1 103 ? 9.358 18.178 6.289 1.00 66.25 103 ASN A N 1
ATOM 855 C CA . ASN A 1 103 ? 10.423 18.735 7.125 1.00 66.25 103 ASN A CA 1
ATOM 856 C C . ASN A 1 103 ? 11.816 18.514 6.502 1.00 66.25 103 ASN A C 1
ATOM 858 O O . ASN A 1 103 ? 12.354 17.404 6.579 1.00 66.25 103 ASN A O 1
ATOM 862 N N . PRO A 1 104 ? 12.457 19.560 5.938 1.00 64.62 104 PRO A N 1
ATOM 863 C CA . PRO A 1 104 ? 13.761 19.437 5.285 1.00 64.62 104 PRO A CA 1
ATOM 864 C C . PRO A 1 104 ? 14.896 19.053 6.249 1.00 64.62 104 PRO A C 1
ATOM 866 O O . PRO A 1 104 ? 15.905 18.515 5.794 1.00 64.62 104 PRO A O 1
ATOM 869 N N . GLY A 1 105 ? 14.723 19.244 7.564 1.00 63.12 105 GLY A N 1
ATOM 870 C CA . GLY A 1 105 ? 15.706 18.868 8.591 1.00 63.12 105 GLY A CA 1
ATOM 871 C C . GLY A 1 105 ? 16.023 17.367 8.650 1.00 63.12 105 GLY A C 1
ATOM 872 O O . GLY A 1 105 ? 17.123 16.983 9.037 1.00 63.12 105 GLY A O 1
ATOM 873 N N . PHE A 1 106 ? 15.118 16.503 8.176 1.00 58.78 106 PHE A N 1
ATOM 874 C CA . PHE A 1 106 ? 15.351 15.056 8.125 1.00 58.78 106 PHE A CA 1
ATOM 875 C C . PHE A 1 106 ? 16.176 14.605 6.908 1.00 58.78 106 PHE A C 1
ATOM 877 O O . PHE A 1 106 ? 16.610 13.458 6.865 1.00 58.78 106 PHE A O 1
ATOM 884 N N . ARG A 1 107 ? 16.472 15.477 5.928 1.00 56.59 107 ARG A N 1
ATOM 885 C CA . ARG A 1 107 ? 17.276 15.105 4.739 1.00 56.59 107 ARG A CA 1
ATOM 886 C C . ARG A 1 107 ? 18.710 14.667 5.050 1.00 56.59 107 ARG A C 1
ATOM 888 O O . ARG A 1 107 ? 19.353 14.096 4.173 1.00 56.59 107 ARG A O 1
ATOM 895 N N . LEU A 1 108 ? 19.205 14.930 6.258 1.00 56.19 108 LEU A N 1
ATOM 896 C CA . LEU A 1 108 ? 20.588 14.663 6.653 1.00 56.19 108 LEU A CA 1
ATOM 897 C C . LEU A 1 108 ? 20.887 13.171 6.875 1.00 56.19 108 LEU A C 1
ATOM 899 O O . LEU A 1 108 ? 22.034 12.756 6.717 1.00 56.19 108 LEU A O 1
ATOM 903 N N . PHE A 1 109 ? 19.886 12.328 7.162 1.00 62.50 109 PHE A N 1
ATOM 904 C CA . PHE A 1 109 ? 20.138 10.897 7.353 1.00 62.50 109 PHE A CA 1
ATOM 905 C C . PHE A 1 109 ? 20.039 10.127 6.032 1.00 62.50 109 PHE A C 1
ATOM 907 O O . PHE A 1 109 ? 18.995 10.079 5.380 1.00 62.50 109 PHE A O 1
ATOM 914 N N . LYS A 1 110 ? 21.128 9.435 5.674 1.00 63.75 110 LYS A N 1
ATOM 915 C CA . LYS A 1 110 ? 21.266 8.561 4.488 1.00 63.75 110 LYS A CA 1
ATOM 916 C C . LYS A 1 110 ? 20.118 7.541 4.350 1.00 63.75 110 LYS A C 1
ATOM 918 O O . LYS A 1 110 ? 19.745 7.176 3.238 1.00 63.75 110 LYS A O 1
ATOM 923 N N . ILE A 1 111 ? 19.514 7.148 5.475 1.00 67.00 111 ILE A N 1
ATOM 924 C CA . ILE A 1 111 ? 18.365 6.236 5.579 1.00 67.00 111 ILE A CA 1
ATOM 925 C C . ILE A 1 111 ? 17.125 6.798 4.852 1.00 67.00 111 ILE A C 1
ATOM 927 O O . ILE A 1 111 ? 16.404 6.051 4.191 1.00 67.00 111 ILE A O 1
ATOM 931 N N . PHE A 1 112 ? 16.913 8.119 4.838 1.00 66.19 112 PHE A N 1
ATOM 932 C CA . PHE A 1 112 ? 15.780 8.727 4.126 1.00 66.19 112 PHE A CA 1
ATOM 933 C C . PHE A 1 112 ? 15.871 8.632 2.602 1.00 66.19 112 PHE A C 1
ATOM 935 O O . PHE A 1 112 ? 14.849 8.724 1.918 1.00 66.19 112 PHE A O 1
ATOM 942 N N . ARG A 1 113 ? 17.058 8.349 2.050 1.00 66.81 113 ARG A N 1
ATOM 943 C CA . ARG A 1 113 ? 17.200 8.016 0.627 1.00 66.81 113 ARG A CA 1
ATOM 944 C C . ARG A 1 113 ? 16.549 6.672 0.293 1.00 66.81 113 ARG A C 1
ATOM 946 O O . ARG A 1 113 ? 15.901 6.584 -0.744 1.00 66.81 113 ARG A O 1
ATOM 953 N N . LEU A 1 114 ? 16.680 5.671 1.167 1.00 69.00 114 LEU A N 1
ATOM 954 C CA . LEU A 1 114 ? 16.001 4.376 1.019 1.00 69.00 114 LEU A CA 1
ATOM 955 C C . LEU A 1 114 ? 14.495 4.526 1.221 1.00 69.00 114 LEU A C 1
ATOM 957 O O . LEU A 1 114 ? 13.715 3.937 0.477 1.00 69.00 114 LEU A O 1
ATOM 961 N N . PHE A 1 115 ? 14.081 5.398 2.146 1.00 72.69 115 PHE A N 1
ATOM 962 C CA . PHE A 1 115 ? 12.666 5.686 2.336 1.00 72.69 115 PHE A CA 1
ATOM 963 C C . PHE A 1 115 ? 12.005 6.220 1.054 1.00 72.69 115 PHE A C 1
ATOM 965 O O . PHE A 1 115 ? 10.882 5.827 0.763 1.00 72.69 115 PHE A O 1
ATOM 972 N N . LYS A 1 116 ? 12.693 6.978 0.185 1.00 72.62 116 LYS A N 1
ATOM 973 C CA . LYS A 1 116 ? 12.111 7.382 -1.115 1.00 72.62 116 LYS A CA 1
ATOM 974 C C . LYS A 1 116 ? 11.594 6.205 -1.957 1.00 72.62 116 LYS A C 1
ATOM 976 O O . LYS A 1 116 ? 10.577 6.375 -2.624 1.00 72.62 116 LYS A O 1
ATOM 981 N N . ALA A 1 117 ? 12.228 5.031 -1.902 1.00 74.31 117 ALA A N 1
ATOM 982 C CA . ALA A 1 117 ? 11.746 3.836 -2.603 1.00 74.31 117 ALA A CA 1
ATOM 983 C C . ALA A 1 117 ? 10.409 3.324 -2.036 1.00 74.31 117 ALA A C 1
ATOM 985 O O . ALA A 1 117 ? 9.576 2.815 -2.783 1.00 74.31 117 ALA A O 1
ATOM 986 N N . LEU A 1 118 ? 10.139 3.556 -0.745 1.00 75.44 118 LEU A N 1
ATOM 987 C CA . LEU A 1 118 ? 8.856 3.220 -0.123 1.00 75.44 118 LEU A CA 1
ATOM 988 C C . LEU A 1 118 ? 7.685 4.033 -0.682 1.00 75.44 118 LEU A C 1
ATOM 990 O O . LEU A 1 118 ? 6.538 3.645 -0.481 1.00 75.44 118 LEU A O 1
ATOM 994 N N . LYS A 1 119 ? 7.923 5.122 -1.430 1.00 76.12 119 LYS A N 1
ATOM 995 C CA . LYS A 1 119 ? 6.839 5.825 -2.135 1.00 76.12 119 LYS A CA 1
ATOM 996 C C . LYS A 1 119 ? 6.107 4.902 -3.116 1.00 76.12 119 LYS A C 1
ATOM 998 O O . LYS A 1 119 ? 4.904 5.064 -3.286 1.00 76.12 119 LYS A O 1
ATOM 1003 N N . VAL A 1 120 ? 6.788 3.905 -3.691 1.00 79.00 120 VAL A N 1
ATOM 1004 C CA . VAL A 1 120 ? 6.163 2.886 -4.557 1.00 79.00 120 VAL A CA 1
ATOM 1005 C C . VAL A 1 120 ? 5.139 2.055 -3.780 1.00 79.00 120 VAL A C 1
ATOM 1007 O O . VAL A 1 120 ? 4.144 1.611 -4.351 1.00 79.00 120 VAL A O 1
ATOM 1010 N N . LEU A 1 121 ? 5.297 1.921 -2.456 1.00 79.88 121 LEU A N 1
ATOM 1011 C CA . LEU A 1 121 ? 4.349 1.172 -1.636 1.00 79.88 121 LEU A CA 1
ATOM 1012 C C . LEU A 1 121 ? 2.949 1.799 -1.591 1.00 79.88 121 LEU A C 1
ATOM 1014 O O . LEU A 1 121 ? 1.986 1.100 -1.284 1.00 79.88 121 LEU A O 1
ATOM 1018 N N . LYS A 1 122 ? 2.806 3.080 -1.963 1.00 77.94 122 LYS A N 1
ATOM 1019 C CA . LYS A 1 122 ? 1.501 3.742 -2.128 1.00 77.94 122 LYS A CA 1
ATOM 1020 C C . LYS A 1 122 ? 0.599 2.987 -3.107 1.00 77.94 122 LYS A C 1
ATOM 1022 O O . LYS A 1 122 ? -0.611 2.970 -2.915 1.00 77.94 122 LYS A O 1
ATOM 1027 N N . ILE A 1 123 ? 1.170 2.299 -4.100 1.00 80.12 123 ILE A N 1
ATOM 1028 C CA . ILE A 1 123 ? 0.403 1.484 -5.050 1.00 80.12 123 ILE A CA 1
ATOM 1029 C C . ILE A 1 123 ? -0.299 0.313 -4.352 1.00 80.12 123 ILE A C 1
ATOM 1031 O O . ILE A 1 123 ? -1.424 -0.029 -4.703 1.00 80.12 123 ILE A O 1
ATOM 1035 N N . PHE A 1 124 ? 0.301 -0.252 -3.299 1.00 79.38 124 PHE A N 1
ATOM 1036 C CA . PHE A 1 124 ? -0.340 -1.312 -2.524 1.00 79.38 124 PHE A CA 1
ATOM 1037 C C . PHE A 1 124 ? -1.542 -0.791 -1.722 1.00 79.38 124 PHE A C 1
ATOM 1039 O O . PHE A 1 124 ? -2.449 -1.572 -1.444 1.00 79.38 124 PHE A O 1
ATOM 1046 N N . LYS A 1 125 ? -1.630 0.518 -1.416 1.00 75.94 125 LYS A N 1
ATOM 1047 C CA . LYS A 1 125 ? -2.865 1.099 -0.853 1.00 75.94 125 LYS A CA 1
ATOM 1048 C C . LYS A 1 125 ? -4.029 1.005 -1.839 1.00 75.94 125 LYS A C 1
ATOM 1050 O O . LYS A 1 125 ? -5.146 0.726 -1.411 1.00 75.94 125 LYS A O 1
ATOM 1055 N N . ALA A 1 126 ? -3.779 1.178 -3.141 1.00 74.69 126 ALA A N 1
ATOM 1056 C CA . ALA A 1 126 ? -4.822 1.104 -4.169 1.00 74.69 126 ALA A CA 1
ATOM 1057 C C . ALA A 1 126 ? -5.494 -0.277 -4.210 1.00 74.69 126 ALA A C 1
ATOM 1059 O O . ALA A 1 126 ? -6.686 -0.378 -4.494 1.00 74.69 126 ALA A O 1
ATOM 1060 N N . LEU A 1 127 ? -4.764 -1.336 -3.841 1.00 72.44 127 LEU A N 1
ATOM 1061 C CA . LEU A 1 127 ? -5.307 -2.693 -3.744 1.00 72.44 127 LEU A CA 1
ATOM 1062 C C . LEU A 1 127 ? -6.432 -2.813 -2.709 1.00 72.44 127 LEU A C 1
ATOM 1064 O O . LEU A 1 127 ? -7.329 -3.627 -2.891 1.00 72.44 127 LEU A O 1
ATOM 1068 N N . ARG A 1 128 ? -6.408 -2.008 -1.638 1.00 69.44 128 ARG A N 1
ATOM 1069 C CA . ARG A 1 128 ? -7.451 -2.027 -0.600 1.00 69.44 128 ARG A CA 1
ATOM 1070 C C . ARG A 1 128 ? -8.712 -1.274 -1.030 1.00 69.44 128 ARG A C 1
ATOM 1072 O O . ARG A 1 128 ? -9.803 -1.696 -0.673 1.00 69.44 128 ARG A O 1
ATOM 1079 N N . TYR A 1 129 ? -8.553 -0.185 -1.781 1.00 69.94 129 TYR A N 1
ATOM 1080 C CA . TYR A 1 129 ? -9.662 0.653 -2.260 1.00 69.94 129 TYR A CA 1
ATOM 1081 C C . TYR A 1 129 ? -10.297 0.126 -3.551 1.00 69.94 129 TYR A C 1
ATOM 1083 O O . TYR A 1 129 ? -11.417 0.483 -3.901 1.00 69.94 129 TYR A O 1
ATOM 1091 N N . SER A 1 130 ? -9.600 -0.744 -4.284 1.00 70.50 130 SER A N 1
ATOM 1092 C CA . SER A 1 130 ? -10.177 -1.389 -5.456 1.00 70.50 130 SER A CA 1
ATOM 1093 C C . SER A 1 130 ? -11.150 -2.492 -5.034 1.00 70.50 130 SER A C 1
ATOM 1095 O O . SER A 1 130 ? -10.737 -3.577 -4.612 1.00 70.50 130 SER A O 1
ATOM 1097 N N . LYS A 1 131 ? -12.456 -2.245 -5.214 1.00 66.06 131 LYS A N 1
ATOM 1098 C CA . LYS A 1 131 ? -13.516 -3.255 -5.033 1.00 66.06 131 LYS A CA 1
ATOM 1099 C C . LYS A 1 131 ? -13.208 -4.550 -5.792 1.00 66.06 131 LYS A C 1
ATOM 1101 O O . LYS A 1 131 ? -13.361 -5.637 -5.242 1.00 66.06 131 LYS A O 1
ATOM 1106 N N . ASN A 1 132 ? -12.681 -4.431 -7.013 1.00 68.19 132 ASN A N 1
ATOM 1107 C CA . ASN A 1 132 ? -12.305 -5.569 -7.855 1.00 68.19 132 ASN A CA 1
ATOM 1108 C C . ASN A 1 132 ? -11.193 -6.413 -7.227 1.00 68.19 132 ASN A C 1
ATOM 1110 O O . ASN A 1 132 ? -11.275 -7.637 -7.238 1.00 68.19 132 ASN A O 1
ATOM 1114 N N . VAL A 1 133 ? -10.175 -5.780 -6.638 1.00 70.50 133 VAL A N 1
ATOM 1115 C CA . VAL A 1 133 ? -9.089 -6.503 -5.961 1.00 70.50 133 VAL A CA 1
ATOM 1116 C C . VAL A 1 133 ? -9.604 -7.185 -4.698 1.00 70.50 133 VAL A C 1
ATOM 1118 O O . VAL A 1 133 ? -9.305 -8.355 -4.476 1.00 70.50 133 VAL A O 1
ATOM 1121 N N . THR A 1 134 ? -10.429 -6.509 -3.900 1.00 68.94 134 THR A N 1
ATOM 1122 C CA . THR A 1 134 ? -11.036 -7.114 -2.704 1.00 68.94 134 THR A CA 1
ATOM 1123 C C . THR A 1 134 ? -11.934 -8.302 -3.062 1.00 68.94 134 THR A C 1
ATOM 1125 O O . THR A 1 134 ? -11.898 -9.334 -2.384 1.00 68.94 134 THR A O 1
ATOM 1128 N N . LEU A 1 135 ? -12.698 -8.200 -4.152 1.00 69.50 135 LEU A N 1
ATOM 1129 C CA . LEU A 1 135 ? -13.512 -9.290 -4.684 1.00 69.50 135 LEU A CA 1
ATOM 1130 C C . LEU A 1 135 ? -12.638 -10.445 -5.186 1.00 69.50 135 LEU A C 1
ATOM 1132 O O . LEU A 1 135 ? -12.883 -11.586 -4.804 1.00 69.50 135 LEU A O 1
ATOM 1136 N N . LEU A 1 136 ? -11.572 -10.163 -5.940 1.00 71.62 136 LEU A N 1
ATOM 1137 C CA . LEU A 1 136 ? -10.592 -11.169 -6.357 1.00 71.62 136 LEU A CA 1
ATOM 1138 C C . LEU A 1 136 ? -9.982 -11.885 -5.150 1.00 71.62 136 LEU A C 1
ATOM 1140 O O . LEU A 1 136 ? -10.013 -13.108 -5.092 1.00 71.62 136 LEU A O 1
ATOM 1144 N N . VAL A 1 137 ? -9.499 -11.154 -4.144 1.00 76.00 137 VAL A N 1
ATOM 1145 C CA . VAL A 1 137 ? -8.933 -11.737 -2.915 1.00 76.00 137 VAL A CA 1
ATOM 1146 C C . VAL A 1 137 ? -9.961 -12.614 -2.197 1.00 76.00 137 VAL A C 1
ATOM 1148 O O . VAL A 1 137 ? -9.623 -13.697 -1.713 1.00 76.00 137 VAL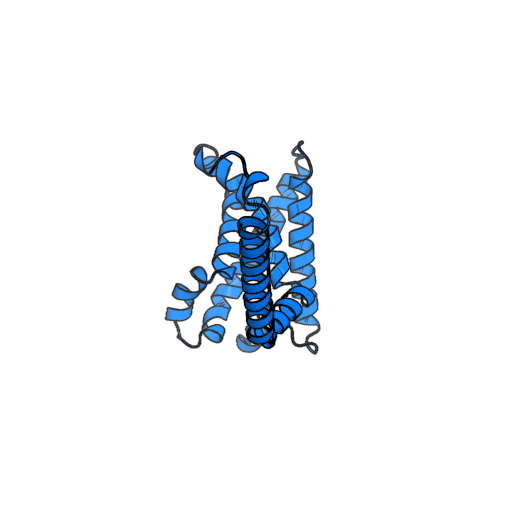 A O 1
ATOM 1151 N N . ARG A 1 138 ? -11.231 -12.192 -2.151 1.00 75.50 138 ARG A N 1
ATOM 1152 C CA . ARG A 1 138 ? -12.323 -12.986 -1.571 1.00 75.50 138 ARG A CA 1
ATOM 1153 C C . ARG A 1 138 ? -12.569 -14.273 -2.361 1.00 75.50 138 ARG A C 1
ATOM 1155 O O . ARG A 1 138 ? -12.722 -15.324 -1.741 1.00 75.50 138 ARG A O 1
ATOM 1162 N N . LEU A 1 139 ? -12.566 -14.208 -3.692 1.00 77.81 139 LEU A N 1
ATOM 1163 C CA . LEU A 1 139 ? -12.691 -15.374 -4.573 1.00 77.81 139 LEU A CA 1
ATOM 1164 C C . LEU A 1 139 ? -11.504 -16.330 -4.421 1.00 77.81 139 LEU A C 1
ATOM 1166 O O . LEU A 1 139 ? -11.699 -17.532 -4.277 1.00 77.81 139 LEU A O 1
ATOM 1170 N N . PHE A 1 140 ? -10.278 -15.812 -4.367 1.00 78.94 140 PHE A N 1
ATOM 1171 C CA . PHE A 1 140 ? -9.086 -16.616 -4.099 1.00 78.94 140 PHE A CA 1
ATOM 1172 C C . PHE A 1 140 ? -9.177 -17.317 -2.747 1.00 78.94 140 PHE A C 1
ATOM 1174 O O . PHE A 1 140 ? -8.876 -18.502 -2.641 1.00 78.94 140 PHE A O 1
ATOM 1181 N N . LYS A 1 141 ? -9.638 -16.614 -1.707 1.00 81.38 141 LYS A N 1
ATOM 1182 C CA . LYS A 1 141 ? -9.804 -17.201 -0.375 1.00 81.38 141 LYS A CA 1
ATOM 1183 C C . LYS A 1 141 ? -10.897 -18.271 -0.349 1.00 81.38 141 LYS A C 1
ATOM 1185 O O . LYS A 1 141 ? -10.714 -19.281 0.326 1.00 81.38 141 LYS A O 1
ATOM 1190 N N . SER A 1 142 ? -11.999 -18.074 -1.076 1.00 81.94 142 SER A N 1
ATOM 1191 C CA . SER A 1 142 ? -13.093 -19.052 -1.152 1.00 81.94 142 SER A CA 1
ATOM 1192 C C . SER A 1 142 ? -12.743 -20.270 -2.008 1.00 81.94 142 SER A C 1
ATOM 1194 O O . SER A 1 142 ? -13.227 -21.364 -1.738 1.00 81.94 142 SER A O 1
ATOM 1196 N N . LYS A 1 143 ? -11.874 -20.108 -3.010 1.00 84.75 143 LYS A N 1
ATOM 1197 C CA . LYS A 1 143 ? -11.404 -21.183 -3.894 1.00 84.75 143 LYS A CA 1
ATOM 1198 C C . LYS A 1 143 ? -10.005 -21.696 -3.545 1.00 84.75 143 LYS A C 1
ATOM 1200 O O . LYS A 1 143 ? -9.441 -22.464 -4.321 1.00 84.75 143 LYS A O 1
ATOM 1205 N N . LYS A 1 144 ? -9.451 -21.323 -2.382 1.00 85.88 144 LYS A N 1
ATOM 1206 C CA . LYS A 1 144 ? -8.064 -21.646 -2.000 1.00 85.88 144 LYS A CA 1
ATOM 1207 C C . LYS A 1 144 ? -7.789 -23.149 -2.026 1.00 85.88 144 LYS A C 1
ATOM 1209 O O . LYS A 1 144 ? -6.705 -23.554 -2.414 1.00 85.88 144 LYS A O 1
ATOM 1214 N N . GLU A 1 145 ? -8.759 -23.957 -1.600 1.00 85.56 145 GLU A N 1
ATOM 1215 C CA . GLU A 1 145 ? -8.584 -25.405 -1.467 1.00 85.56 145 GLU A CA 1
ATOM 1216 C C . GLU A 1 145 ? -8.479 -26.050 -2.843 1.00 85.56 145 GLU A C 1
ATOM 1218 O O . GLU A 1 145 ? -7.499 -26.731 -3.114 1.00 85.56 145 GLU A O 1
ATOM 1223 N N . ALA A 1 146 ? -9.398 -25.712 -3.753 1.00 87.50 146 ALA A N 1
ATOM 1224 C CA . ALA A 1 146 ? -9.329 -26.153 -5.142 1.00 87.50 146 ALA A CA 1
ATOM 1225 C C . ALA A 1 146 ? -8.030 -25.695 -5.827 1.00 87.50 146 ALA A C 1
ATOM 1227 O O . ALA A 1 146 ? -7.388 -26.478 -6.523 1.00 87.50 146 ALA A O 1
ATOM 1228 N N . LEU A 1 147 ? -7.608 -24.446 -5.598 1.00 87.88 147 LEU A N 1
ATOM 1229 C CA . LEU A 1 147 ? -6.372 -23.914 -6.174 1.00 87.88 147 LEU A CA 1
ATOM 1230 C C . LEU A 1 147 ? -5.131 -24.656 -5.652 1.00 87.88 147 LEU A C 1
ATOM 1232 O O . LEU A 1 147 ? -4.234 -24.973 -6.430 1.00 87.88 147 LEU A O 1
ATOM 1236 N N . LEU A 1 148 ? -5.088 -24.960 -4.350 1.00 90.94 148 LEU A N 1
ATOM 1237 C CA . LEU A 1 148 ? -4.004 -25.727 -3.732 1.00 90.94 148 LEU A CA 1
ATOM 1238 C C . LEU A 1 148 ? -3.940 -27.153 -4.277 1.00 90.94 148 LEU A C 1
ATOM 1240 O O . LEU A 1 148 ? -2.843 -27.626 -4.559 1.00 90.94 148 LEU A O 1
ATOM 1244 N N . THR A 1 149 ? -5.085 -27.809 -4.478 1.00 91.62 149 THR A N 1
ATOM 1245 C CA . THR A 1 149 ? -5.142 -29.151 -5.075 1.00 91.62 149 THR A CA 1
ATOM 1246 C C . THR A 1 149 ? -4.625 -29.161 -6.513 1.00 91.62 149 THR A C 1
ATOM 1248 O O . THR A 1 149 ? -3.852 -30.038 -6.885 1.00 91.62 149 THR A O 1
ATOM 1251 N N . VAL A 1 150 ? -5.004 -28.179 -7.334 1.00 94.25 150 VAL A N 1
ATOM 1252 C CA . VAL A 1 150 ? -4.498 -28.082 -8.715 1.00 94.25 150 VAL A CA 1
ATOM 1253 C C . VAL A 1 150 ? -2.995 -27.803 -8.722 1.00 94.25 150 VAL A C 1
ATOM 1255 O O . VAL A 1 150 ? -2.258 -28.412 -9.494 1.00 94.25 150 VAL A O 1
ATOM 1258 N N . CYS A 1 151 ? -2.525 -26.923 -7.838 1.00 92.50 151 CYS A N 1
ATOM 1259 C CA . CYS A 1 151 ? -1.108 -26.593 -7.732 1.00 92.50 151 CYS A CA 1
ATOM 1260 C C . CYS A 1 151 ? -0.276 -27.802 -7.270 1.00 92.50 151 CYS A C 1
ATOM 1262 O O . CYS A 1 151 ? 0.783 -28.067 -7.835 1.00 92.50 151 CYS A O 1
ATOM 1264 N N . SER A 1 152 ? -0.765 -28.583 -6.300 1.00 93.88 152 SER A N 1
ATOM 1265 C CA . SER A 1 152 ? -0.070 -29.792 -5.845 1.00 93.88 152 SER A CA 1
ATOM 1266 C C . SER A 1 152 ? -0.013 -30.863 -6.934 1.00 93.88 152 SER A C 1
ATOM 1268 O O . SER A 1 152 ? 1.052 -31.436 -7.157 1.00 93.88 152 SER A O 1
ATOM 1270 N N . LEU A 1 153 ? -1.108 -31.083 -7.667 1.00 95.50 153 LEU A N 1
ATOM 1271 C CA . LEU A 1 153 ? -1.127 -31.993 -8.814 1.00 95.50 153 LEU A CA 1
ATOM 1272 C C . LEU A 1 153 ? -0.167 -31.539 -9.917 1.00 95.50 153 LEU A C 1
ATOM 1274 O O . LEU A 1 153 ? 0.561 -32.367 -10.456 1.00 95.50 153 LEU A O 1
ATOM 1278 N N . ALA A 1 154 ? -0.116 -30.239 -10.220 1.00 96.44 154 ALA A N 1
ATOM 1279 C CA . ALA A 1 154 ? 0.811 -29.690 -11.206 1.00 96.44 154 ALA A CA 1
ATOM 1280 C C . ALA A 1 154 ? 2.276 -29.911 -10.799 1.00 96.44 154 ALA A C 1
ATOM 1282 O O . ALA A 1 154 ? 3.082 -30.328 -11.628 1.00 96.44 154 ALA A O 1
ATOM 1283 N N . ILE A 1 155 ? 2.618 -29.698 -9.524 1.00 96.25 155 ILE A N 1
ATOM 1284 C CA . ILE A 1 155 ? 3.969 -29.955 -9.004 1.00 96.25 155 ILE A CA 1
ATOM 1285 C C . ILE A 1 155 ? 4.318 -31.442 -9.123 1.00 96.25 155 ILE A C 1
ATOM 1287 O O . ILE A 1 155 ? 5.390 -31.775 -9.623 1.00 96.25 155 ILE A O 1
ATOM 1291 N N . ILE A 1 156 ? 3.414 -32.337 -8.713 1.00 96.69 156 ILE A N 1
ATOM 1292 C CA . ILE A 1 156 ? 3.625 -33.788 -8.823 1.00 96.69 156 ILE A CA 1
ATOM 1293 C C . ILE A 1 156 ? 3.812 -34.188 -10.289 1.00 96.69 156 ILE A C 1
ATOM 1295 O O . ILE A 1 156 ? 4.747 -34.917 -10.602 1.00 96.69 156 ILE A O 1
ATOM 1299 N N . TYR A 1 157 ? 2.971 -33.682 -11.191 1.00 96.50 157 TYR A N 1
ATOM 1300 C CA . TYR A 1 157 ? 3.069 -33.955 -12.623 1.00 96.50 157 TYR A CA 1
ATOM 1301 C C . TYR A 1 157 ? 4.415 -33.511 -13.202 1.00 96.50 157 TYR A C 1
ATOM 1303 O O . TYR A 1 157 ? 5.074 -34.294 -13.884 1.00 96.50 157 TYR A O 1
ATOM 1311 N N . VAL A 1 158 ? 4.856 -32.286 -12.891 1.00 96.75 158 VAL A N 1
ATOM 1312 C CA . VAL A 1 158 ? 6.160 -31.771 -13.331 1.00 96.75 158 VAL A CA 1
ATOM 1313 C C . VAL A 1 158 ? 7.292 -32.646 -12.797 1.00 96.75 158 VAL A C 1
ATOM 1315 O O . VAL A 1 158 ? 8.169 -33.014 -13.570 1.00 96.75 158 VAL A O 1
ATOM 1318 N N . LEU A 1 159 ? 7.261 -33.031 -11.517 1.00 95.38 159 LEU A N 1
ATOM 131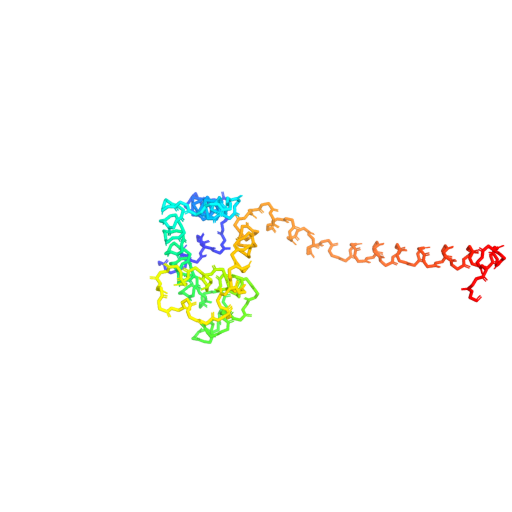9 C CA . LEU A 1 159 ? 8.290 -33.886 -10.914 1.00 95.38 159 LEU A CA 1
ATOM 1320 C C . LEU A 1 159 ? 8.335 -35.280 -11.543 1.00 95.38 159 LEU A C 1
ATOM 1322 O O . LEU A 1 159 ? 9.414 -35.757 -11.885 1.00 95.38 159 LEU A O 1
ATOM 1326 N N . VAL A 1 160 ? 7.180 -35.922 -11.728 1.00 95.38 160 VAL A N 1
ATOM 1327 C CA . VAL A 1 160 ? 7.092 -37.243 -12.367 1.00 95.38 160 VAL A CA 1
ATOM 1328 C C . VAL A 1 160 ? 7.584 -37.164 -13.807 1.00 95.38 160 VAL A C 1
ATOM 1330 O O . VAL A 1 160 ? 8.404 -37.982 -14.211 1.00 95.38 160 VAL A O 1
ATOM 1333 N N . SER A 1 161 ? 7.152 -36.155 -14.567 1.00 93.31 161 SER A N 1
ATOM 1334 C CA . SER A 1 161 ? 7.624 -35.940 -15.935 1.00 93.31 161 SER A CA 1
ATOM 1335 C C . SER A 1 161 ? 9.139 -35.734 -15.983 1.00 93.31 161 SER A C 1
ATOM 1337 O O . SER A 1 161 ? 9.796 -36.316 -16.842 1.00 93.31 161 SER A O 1
ATOM 1339 N N . ALA A 1 162 ? 9.706 -34.945 -15.063 1.00 91.88 162 ALA A N 1
ATOM 1340 C CA . ALA A 1 162 ? 11.152 -34.742 -14.988 1.00 91.88 162 ALA A CA 1
ATOM 1341 C C . ALA A 1 162 ? 11.891 -36.054 -14.682 1.00 91.88 162 ALA A C 1
ATOM 1343 O O . ALA A 1 162 ? 12.882 -36.359 -15.337 1.00 91.88 162 ALA A O 1
ATOM 1344 N N . LEU A 1 163 ? 11.391 -36.855 -13.735 1.00 90.19 163 LEU A N 1
ATOM 1345 C CA . LEU A 1 163 ? 11.979 -38.151 -13.376 1.00 90.19 163 LEU A CA 1
ATOM 1346 C C . LEU A 1 163 ? 11.910 -39.169 -14.516 1.00 90.19 163 LEU A C 1
ATOM 1348 O O . LEU A 1 163 ? 12.851 -39.941 -14.698 1.00 90.19 163 LEU A O 1
ATOM 1352 N N . VAL A 1 164 ? 10.812 -39.185 -15.275 1.00 91.19 164 VAL A N 1
ATOM 1353 C CA . VAL A 1 164 ? 10.667 -40.059 -16.444 1.00 91.19 164 VAL A CA 1
ATOM 1354 C C . VAL A 1 164 ? 11.675 -39.672 -17.515 1.00 91.19 164 VAL A C 1
ATOM 1356 O O . VAL A 1 164 ? 12.393 -40.545 -17.981 1.00 91.19 164 VAL A O 1
ATOM 1359 N N . VAL A 1 165 ? 11.786 -38.387 -17.863 1.00 89.94 165 VAL A N 1
ATOM 1360 C CA . VAL A 1 165 ? 12.772 -37.916 -18.854 1.00 89.94 165 VAL A CA 1
ATOM 1361 C C . VAL A 1 165 ? 14.197 -38.217 -18.390 1.00 89.94 165 VAL A C 1
ATOM 1363 O O . VAL A 1 165 ? 14.997 -38.728 -19.166 1.00 89.94 165 VAL A O 1
ATOM 1366 N N . PHE A 1 166 ? 14.498 -37.983 -17.112 1.00 85.38 166 PHE A N 1
ATOM 1367 C CA . PHE A 1 166 ? 15.808 -38.277 -16.535 1.00 85.38 166 PHE A CA 1
ATOM 1368 C C . PHE A 1 166 ? 16.176 -39.769 -16.615 1.00 85.38 166 PHE A C 1
ATOM 1370 O O . PHE A 1 166 ? 17.311 -40.103 -16.938 1.00 85.38 166 PHE A O 1
ATOM 1377 N N . ASN A 1 167 ? 15.223 -40.675 -16.362 1.00 84.00 167 ASN A N 1
ATOM 1378 C CA . ASN A 1 167 ? 15.466 -42.120 -16.449 1.00 84.00 167 ASN A CA 1
ATOM 1379 C C . ASN A 1 167 ? 15.397 -42.677 -17.879 1.00 84.00 167 ASN A C 1
ATOM 1381 O O . ASN A 1 167 ? 16.056 -43.671 -18.169 1.00 84.00 167 ASN A O 1
ATOM 1385 N N . ALA A 1 168 ? 14.583 -42.087 -18.757 1.00 85.25 168 ALA A N 1
ATOM 1386 C CA . ALA A 1 168 ? 14.420 -42.536 -20.139 1.00 85.25 168 ALA A CA 1
ATOM 1387 C C . ALA A 1 168 ? 15.576 -42.073 -21.038 1.00 85.25 168 ALA A C 1
ATOM 1389 O O . ALA A 1 168 ? 15.966 -42.800 -21.949 1.00 85.25 168 ALA A O 1
ATOM 1390 N N . GLU A 1 169 ? 16.152 -40.900 -20.763 1.00 79.44 169 GLU A N 1
ATOM 1391 C CA . GLU A 1 169 ? 17.273 -40.331 -21.517 1.00 79.44 169 GLU A CA 1
ATOM 1392 C C . GLU A 1 169 ? 18.455 -39.937 -20.609 1.00 79.44 169 GLU A C 1
ATOM 1394 O O . GLU A 1 169 ? 18.860 -38.771 -20.567 1.00 79.44 169 GLU A O 1
ATOM 1399 N N . PRO A 1 170 ? 19.074 -40.895 -19.893 1.00 66.81 170 PRO A N 1
ATOM 1400 C CA . PRO A 1 170 ? 20.147 -40.584 -18.950 1.00 66.81 170 PRO A CA 1
ATOM 1401 C C . PRO A 1 170 ? 21.391 -39.994 -19.635 1.00 66.81 170 PRO A C 1
ATOM 1403 O O . PRO A 1 170 ? 22.145 -39.256 -19.014 1.00 66.81 170 PRO A O 1
ATOM 1406 N N . GLN A 1 171 ? 21.596 -40.267 -20.929 1.00 68.50 171 GLN A N 1
ATOM 1407 C CA . GLN A 1 171 ? 22.761 -39.787 -21.688 1.00 68.50 171 GLN A CA 1
ATOM 1408 C C . GLN A 1 171 ? 22.597 -38.365 -22.251 1.00 68.50 171 GLN A C 1
ATOM 1410 O O . GLN A 1 171 ? 23.570 -37.772 -22.710 1.00 68.50 171 GLN A O 1
ATOM 1415 N N . THR A 1 172 ? 21.389 -37.793 -22.208 1.00 66.75 172 THR A N 1
ATOM 1416 C CA . THR A 1 172 ? 21.141 -36.399 -22.621 1.00 66.75 172 THR A CA 1
ATOM 1417 C C . THR A 1 172 ? 21.657 -35.411 -21.560 1.00 66.75 172 THR A C 1
ATOM 1419 O O . THR A 1 172 ? 21.999 -34.268 -21.873 1.00 66.75 172 THR A O 1
ATOM 1422 N N . PHE A 1 173 ? 21.792 -35.849 -20.303 1.00 68.62 173 PHE A N 1
ATOM 1423 C CA . PHE A 1 173 ? 22.252 -35.033 -19.178 1.00 68.62 173 PHE A C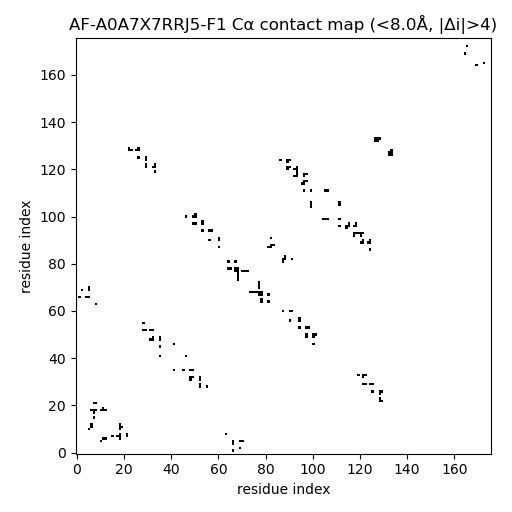A 1
ATOM 1424 C C . PHE A 1 173 ? 23.723 -35.335 -18.842 1.00 68.62 173 PHE A C 1
ATOM 1426 O O . PHE A 1 173 ? 24.032 -36.024 -17.882 1.00 68.62 173 PHE A O 1
ATOM 1433 N N . ASN A 1 174 ? 24.654 -34.789 -19.633 1.00 60.12 174 ASN A N 1
ATOM 1434 C CA . ASN A 1 174 ? 26.097 -35.093 -19.555 1.00 60.12 174 ASN A CA 1
ATOM 1435 C C . ASN A 1 174 ? 26.845 -34.610 -18.288 1.00 60.12 174 ASN A C 1
ATOM 1437 O O . ASN A 1 174 ? 28.041 -34.856 -18.184 1.00 60.12 174 ASN A O 1
ATOM 1441 N N . ASN A 1 175 ? 26.200 -33.908 -17.350 1.00 57.47 175 ASN A N 1
ATOM 1442 C CA . ASN A 1 175 ? 26.853 -33.337 -16.163 1.00 57.47 175 ASN A CA 1
ATOM 1443 C C . ASN A 1 175 ? 25.958 -33.430 -14.914 1.00 57.47 175 ASN A C 1
ATOM 1445 O O . ASN A 1 175 ? 25.616 -32.388 -14.364 1.00 57.47 175 ASN A O 1
ATOM 1449 N N . TYR A 1 176 ? 25.585 -34.643 -14.489 1.00 50.84 176 TYR A N 1
ATOM 1450 C CA . TYR A 1 176 ? 25.360 -35.026 -13.082 1.00 50.84 176 TYR A CA 1
ATOM 1451 C C . TYR A 1 176 ? 25.560 -36.531 -12.912 1.00 50.84 176 TYR A C 1
ATOM 1453 O O . TYR A 1 176 ? 25.018 -37.284 -13.749 1.00 50.84 176 TYR A O 1
#

Foldseek 3Di:
DLVVLLCLLPPPDVPDPSSLVVLVVLLVLLVLLCVCVVDPDRDPVNLVSLVVSLVVLVVSLVSCLSSQCVVPVPHPVSSVCVCVPPLNVLSVLLNVLSVCSVDVVVVPDPVSVVSVVSVVSSVVNNCSSPPVNVVVVVVCVVCVVVVVVVVVVVVVVVVVVVVCCCVVCVPVCVDD

Secondary structure (DSSP, 8-state):
-HHHHHHHHH---TT-HHHHHHHHHHHHHHHHHHHHHH-SS--HHHHHHHHHHHHHHHHHHHHHHHHHHHHH--TTHHHHHGGGSHHHHHHHHHHHHHHHHH-GGGGGSTHHHHHGGGGGGHHHHHHHH-HHHHHHHHHHHHTHHHHHHHHHHHHHHHHHHHHHHHHH-GGG-TT-

Sequence (176 aa):
MRKRLFEIIEFSSDTDKIGDIYDFIMMFSILLSIIPLAFKTQYHFFIIIEQVTVIIFIFDYLFRIFTADLKLNKGIKSFIYYPFTPLAIIDLLSILPSLTTLNPGFRLFKIFRLFKALKVLKIFKALRYSKNVTLLVRLFKSKKEALLTVCSLAIIYVLVSALVVFNAEPQTFNNY

Solvent-accessible surface area (backbone atoms only — not comparable to full-atom values): 9846 Å² total; per-residue (Å²): 113,68,67,58,55,35,36,41,74,75,48,64,48,100,82,43,71,68,18,54,50,49,36,49,54,52,45,50,40,45,55,60,53,46,54,55,72,78,42,93,71,84,50,74,67,44,54,51,48,45,53,55,41,42,52,53,50,51,51,52,51,49,55,48,51,75,35,25,36,77,74,59,74,51,50,80,57,16,56,68,52,45,59,74,34,73,71,41,39,45,54,50,50,32,44,57,38,53,51,45,75,76,39,68,82,54,68,78,46,76,66,55,63,60,32,53,62,34,52,63,43,40,59,62,55,43,49,73,54,31,65,66,48,49,49,49,53,50,50,50,65,74,43,41,65,64,52,50,53,53,51,52,51,50,52,51,50,53,50,51,53,50,51,48,50,50,70,75,44,57,81,79,53,86,86,122